Protein AF-A0A151R7Y6-F1 (afdb_monomer)

Sequence (135 aa):
MSAPSAPTLKLVSSPELKALYSTDDVKLPPWLDGMCLAEYLPNLEEYLGKQVLEAVSLIEVRRNFIEALACPFGRPVEADPVFCRKATFLSASGVFTFLVLYYTYYLMPVCLFMFDDDDECLIQELIKFFKKPRI

Structure (mmCIF, N/CA/C/O backbone):
data_AF-A0A151R7Y6-F1
#
_entry.id   AF-A0A151R7Y6-F1
#
loop_
_atom_site.group_PDB
_atom_site.id
_atom_site.type_symbol
_atom_site.label_atom_id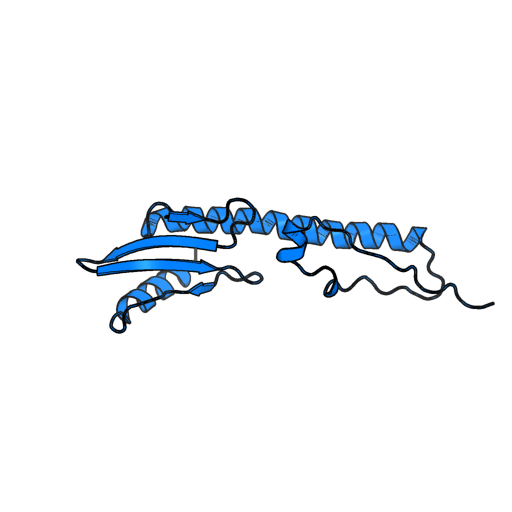
_atom_site.label_alt_id
_atom_site.label_comp_id
_atom_site.label_asym_id
_atom_site.label_entity_id
_atom_site.label_seq_id
_atom_site.pdbx_PDB_ins_code
_atom_site.Cartn_x
_atom_site.Cartn_y
_atom_site.Cartn_z
_atom_site.occupancy
_atom_site.B_iso_or_equiv
_atom_site.auth_seq_id
_atom_site.auth_comp_id
_atom_site.auth_asym_id
_atom_site.auth_atom_id
_atom_site.pdbx_PDB_model_num
ATOM 1 N N . MET A 1 1 ? 22.660 16.137 -38.379 1.00 44.78 1 MET A N 1
ATOM 2 C CA . MET A 1 1 ? 21.676 15.081 -38.066 1.00 44.78 1 MET A CA 1
ATOM 3 C C . MET A 1 1 ? 21.097 15.415 -36.708 1.00 44.78 1 MET A C 1
ATOM 5 O O . MET A 1 1 ? 21.865 15.537 -35.765 1.00 44.78 1 MET A O 1
ATOM 9 N N . SER A 1 2 ? 19.801 15.702 -36.640 1.00 52.84 2 SER A N 1
ATOM 10 C CA . SER A 1 2 ? 19.090 16.028 -35.401 1.00 52.84 2 SER A CA 1
ATOM 11 C C . SER A 1 2 ? 19.136 14.815 -34.470 1.00 52.84 2 SER A C 1
ATOM 13 O O . SER A 1 2 ? 18.842 13.711 -34.927 1.00 52.84 2 SER A O 1
ATOM 15 N N . ALA A 1 3 ? 19.528 14.994 -33.207 1.00 58.69 3 ALA A N 1
ATOM 16 C CA . ALA A 1 3 ? 19.466 13.916 -32.225 1.00 58.69 3 ALA A CA 1
ATOM 17 C C . ALA A 1 3 ? 18.014 13.403 -32.118 1.00 58.69 3 ALA A C 1
ATOM 19 O O . ALA A 1 3 ? 17.088 14.222 -32.166 1.00 58.69 3 ALA A O 1
ATOM 20 N N . PRO A 1 4 ? 17.785 12.080 -32.026 1.00 59.25 4 PRO A N 1
ATOM 21 C CA . PRO A 1 4 ? 16.445 11.547 -31.832 1.00 59.25 4 PRO A CA 1
ATOM 22 C C . PRO A 1 4 ? 15.881 12.104 -30.523 1.00 59.25 4 PRO A C 1
ATOM 24 O O . PRO A 1 4 ? 16.518 12.013 -29.474 1.00 59.25 4 PRO A O 1
ATOM 27 N N . SER A 1 5 ? 14.705 12.725 -30.593 1.00 63.53 5 SER A N 1
ATOM 28 C CA . SER A 1 5 ? 14.023 13.234 -29.406 1.00 63.53 5 SER A CA 1
ATOM 29 C C . SER A 1 5 ? 13.676 12.083 -28.467 1.00 63.53 5 SER A C 1
ATOM 31 O O . SER A 1 5 ? 13.372 10.982 -28.932 1.00 63.53 5 SER A O 1
ATOM 33 N N . ALA A 1 6 ? 13.677 12.353 -27.160 1.00 68.56 6 ALA A N 1
ATOM 34 C CA . ALA A 1 6 ? 13.322 11.357 -26.158 1.00 68.56 6 ALA A CA 1
ATOM 35 C C . ALA A 1 6 ? 11.953 10.713 -26.477 1.00 68.56 6 ALA A C 1
ATOM 37 O O . ALA A 1 6 ? 11.015 11.419 -26.869 1.00 68.56 6 ALA A O 1
ATOM 38 N N . PRO A 1 7 ? 11.815 9.386 -26.323 1.00 68.94 7 PRO A N 1
ATOM 39 C CA . PRO A 1 7 ? 10.556 8.696 -26.545 1.00 68.94 7 PRO A CA 1
ATOM 40 C C . PRO A 1 7 ? 9.510 9.174 -25.535 1.00 68.94 7 PRO A C 1
ATOM 42 O O . PRO A 1 7 ? 9.777 9.302 -24.340 1.00 68.94 7 PRO A O 1
ATOM 45 N N . THR A 1 8 ? 8.290 9.427 -26.009 1.00 72.25 8 THR A N 1
ATOM 46 C CA . THR A 1 8 ? 7.168 9.763 -25.129 1.00 72.25 8 THR A CA 1
ATOM 47 C C . THR A 1 8 ? 6.665 8.493 -24.458 1.00 72.25 8 THR A C 1
ATOM 49 O O . THR A 1 8 ? 5.995 7.670 -25.080 1.00 72.25 8 THR A O 1
ATOM 52 N N . LEU A 1 9 ? 6.998 8.324 -23.184 1.00 72.62 9 LEU A N 1
ATOM 53 C CA . LEU A 1 9 ? 6.545 7.197 -22.380 1.00 72.62 9 LEU A CA 1
ATOM 54 C C . LEU A 1 9 ? 5.296 7.591 -21.607 1.00 72.62 9 LEU A C 1
ATOM 56 O O . LEU A 1 9 ? 5.243 8.648 -20.980 1.00 72.62 9 LEU A O 1
ATOM 60 N N . LYS A 1 10 ? 4.286 6.725 -21.649 1.00 76.69 10 LYS A N 1
ATOM 61 C CA . LYS A 1 10 ? 3.054 6.900 -20.888 1.00 76.69 10 LYS A CA 1
ATOM 62 C C . LYS A 1 10 ? 2.896 5.727 -19.941 1.00 76.69 10 LYS A C 1
ATOM 64 O O . LYS A 1 10 ? 2.721 4.594 -20.379 1.00 76.69 10 LYS A O 1
ATOM 69 N N . LEU A 1 11 ? 2.927 6.017 -18.647 1.00 74.75 11 LEU A N 1
ATOM 70 C CA . LEU A 1 11 ? 2.567 5.039 -17.634 1.00 74.75 11 LEU A CA 1
ATOM 71 C C . LEU A 1 11 ? 1.054 4.825 -17.684 1.00 74.75 11 LEU A C 1
ATOM 73 O O . LEU A 1 11 ? 0.270 5.777 -17.656 1.00 74.75 11 LEU A O 1
ATOM 77 N N . VAL A 1 12 ? 0.648 3.565 -17.796 1.00 77.94 12 VAL A N 1
ATOM 78 C CA . VAL A 1 12 ? -0.757 3.163 -17.770 1.00 77.94 12 VAL A CA 1
ATOM 79 C C . VAL A 1 12 ? -0.972 2.361 -16.499 1.00 77.94 12 VAL A C 1
ATOM 81 O O . VAL A 1 12 ? -0.320 1.346 -16.279 1.00 77.94 12 VAL A O 1
ATOM 84 N N . SER A 1 13 ? -1.879 2.837 -15.658 1.00 74.25 13 SER A N 1
ATOM 85 C CA . SER A 1 13 ? -2.306 2.169 -14.433 1.00 74.25 13 SER A CA 1
ATOM 86 C C . SER A 1 13 ? -3.805 1.896 -14.482 1.00 74.25 13 SER A C 1
ATOM 88 O O . SER A 1 13 ? -4.536 2.505 -15.272 1.00 74.25 13 SER A O 1
ATOM 90 N N . SER A 1 14 ? -4.270 0.967 -13.642 1.00 79.69 14 SER A N 1
ATOM 91 C CA . SER A 1 14 ? -5.706 0.768 -13.454 1.00 79.69 14 SER A CA 1
ATOM 92 C C . SER A 1 14 ? -6.333 2.049 -12.879 1.00 79.69 14 SER A C 1
ATOM 94 O O . SER A 1 14 ? -5.653 2.788 -12.157 1.00 79.69 14 SER A O 1
ATOM 96 N N . PRO A 1 15 ? -7.603 2.354 -13.187 1.00 76.12 15 PRO A N 1
ATOM 97 C CA . PRO A 1 15 ? -8.257 3.563 -12.689 1.00 76.12 15 PRO A CA 1
ATOM 98 C C . PRO A 1 15 ? -8.293 3.616 -11.155 1.00 76.12 15 PRO A C 1
ATOM 100 O O . PRO A 1 15 ? -8.138 4.692 -10.581 1.00 76.12 15 PRO A O 1
ATOM 103 N N . GLU A 1 16 ? -8.403 2.464 -10.491 1.00 71.94 16 GLU A N 1
ATOM 104 C CA . GLU A 1 16 ? -8.339 2.345 -9.035 1.00 71.94 16 GLU A CA 1
ATOM 105 C C . GLU A 1 16 ? -6.963 2.756 -8.526 1.00 71.94 16 GLU A C 1
ATOM 107 O O . GLU A 1 16 ? -6.884 3.561 -7.612 1.00 71.94 16 GLU A O 1
ATOM 112 N N . LEU A 1 17 ? -5.875 2.270 -9.130 1.00 72.44 17 LEU A N 1
ATOM 113 C CA . LEU A 1 17 ? -4.523 2.648 -8.723 1.00 72.44 17 LEU A CA 1
ATOM 114 C C . LEU A 1 17 ? -4.231 4.119 -9.044 1.00 72.44 17 LEU A C 1
ATOM 116 O O . LEU A 1 17 ? -3.605 4.808 -8.242 1.00 72.44 17 LEU A O 1
ATOM 120 N N . LYS A 1 18 ? -4.732 4.619 -10.178 1.00 74.56 18 LYS A N 1
ATOM 121 C CA . LYS A 1 18 ? -4.563 6.010 -10.610 1.00 74.56 18 LYS A CA 1
ATOM 122 C C . LYS A 1 18 ? -5.262 7.012 -9.689 1.00 74.56 18 LYS A C 1
ATOM 124 O O . LYS A 1 18 ? -4.761 8.113 -9.497 1.00 74.56 18 LYS A O 1
ATOM 129 N N . ALA A 1 19 ? -6.392 6.630 -9.093 1.00 72.12 19 ALA A N 1
ATOM 130 C CA . ALA A 1 19 ? -7.075 7.447 -8.090 1.00 72.12 19 ALA A CA 1
ATOM 131 C C . ALA A 1 19 ? -6.252 7.616 -6.799 1.00 72.12 19 ALA A C 1
ATOM 133 O O . ALA A 1 19 ? -6.532 8.504 -5.997 1.00 72.12 19 ALA A O 1
ATOM 134 N N . LEU A 1 20 ? -5.265 6.744 -6.577 1.00 69.31 20 LEU A N 1
ATOM 135 C CA . LEU A 1 20 ? -4.474 6.680 -5.350 1.00 69.31 20 LEU A CA 1
ATOM 136 C C . LEU A 1 20 ? -3.046 7.172 -5.543 1.00 69.31 20 LEU A C 1
ATOM 138 O O . LEU A 1 20 ? -2.475 7.749 -4.622 1.00 69.31 20 LEU A O 1
ATOM 142 N N . TYR A 1 21 ? -2.491 6.924 -6.724 1.00 69.31 21 TYR A N 1
ATOM 143 C CA . TYR A 1 21 ? -1.152 7.303 -7.129 1.00 69.31 21 TYR A CA 1
ATOM 144 C C . TYR A 1 21 ? -1.239 7.974 -8.494 1.00 69.31 21 TYR A C 1
ATOM 146 O O . TYR A 1 21 ? -1.588 7.342 -9.496 1.00 69.31 21 TYR A O 1
ATOM 154 N N . SER A 1 22 ? -0.918 9.266 -8.532 1.00 68.31 22 SER A N 1
ATOM 155 C CA . SER A 1 22 ? -0.825 9.994 -9.790 1.00 68.31 22 SER A CA 1
ATOM 156 C C . SER A 1 22 ? 0.357 9.467 -10.601 1.00 68.31 22 SER A C 1
ATOM 158 O O . SER A 1 22 ? 1.482 9.383 -10.112 1.00 68.31 22 SER A O 1
ATOM 160 N N . THR A 1 23 ? 0.107 9.123 -11.862 1.00 70.56 23 THR A N 1
ATOM 161 C CA . THR A 1 23 ? 1.162 8.757 -12.818 1.00 70.56 23 THR A CA 1
ATOM 162 C C . THR A 1 23 ? 1.965 9.966 -13.292 1.00 70.56 23 THR A C 1
ATOM 164 O O . THR A 1 23 ? 3.038 9.787 -13.860 1.00 70.56 23 THR A O 1
ATOM 167 N N . ASP A 1 24 ? 1.447 11.177 -13.073 1.00 68.50 24 ASP A N 1
ATOM 168 C CA . ASP A 1 24 ? 2.032 12.422 -13.578 1.00 68.50 24 ASP A CA 1
ATOM 169 C C . ASP A 1 24 ? 3.215 12.896 -12.713 1.00 68.50 24 ASP A C 1
ATOM 171 O O . ASP A 1 24 ? 4.089 13.613 -13.195 1.00 68.50 24 ASP A O 1
ATOM 175 N N . ASP A 1 25 ? 3.293 12.428 -11.462 1.00 64.44 25 ASP A N 1
ATOM 176 C CA . ASP A 1 25 ? 4.366 12.764 -10.515 1.00 64.44 25 ASP A CA 1
ATOM 177 C C . ASP A 1 25 ? 5.568 11.804 -10.593 1.00 64.44 25 ASP A C 1
ATOM 179 O O . ASP A 1 25 ? 6.576 11.985 -9.899 1.00 64.44 25 ASP A O 1
ATOM 183 N N . VAL A 1 26 ? 5.490 10.765 -11.434 1.00 70.19 26 VAL A N 1
ATOM 184 C CA . VAL A 1 26 ? 6.558 9.768 -11.559 1.00 70.19 26 VAL A CA 1
ATOM 185 C C . VAL A 1 26 ? 7.708 10.350 -12.375 1.00 70.19 26 VAL A C 1
ATOM 187 O O . VAL A 1 26 ? 7.633 10.505 -13.594 1.00 70.19 26 VAL A O 1
ATOM 190 N N . LYS A 1 27 ? 8.820 10.639 -11.696 1.00 72.62 27 LYS A N 1
ATOM 191 C CA . LYS A 1 27 ? 10.064 11.062 -12.345 1.00 72.62 27 LYS A CA 1
ATOM 192 C C . LYS A 1 27 ? 10.704 9.868 -13.047 1.00 72.62 27 LYS A C 1
ATOM 194 O O . LYS A 1 27 ? 11.303 9.009 -12.404 1.00 72.62 27 LYS A O 1
ATOM 199 N N . LEU A 1 28 ? 10.568 9.820 -14.368 1.00 75.62 28 LEU A N 1
ATOM 200 C CA . LEU A 1 28 ? 11.256 8.831 -15.191 1.00 75.62 28 LEU A CA 1
ATOM 201 C C . LEU A 1 28 ? 12.769 9.123 -15.223 1.00 75.62 28 LEU A C 1
ATOM 203 O O . LEU A 1 28 ? 13.164 10.293 -15.159 1.00 75.62 28 LEU A O 1
ATOM 207 N N . PRO A 1 29 ? 13.624 8.091 -15.343 1.00 78.69 29 PRO A N 1
ATOM 208 C CA . PRO A 1 29 ? 15.054 8.278 -15.559 1.00 78.69 29 PRO A CA 1
ATOM 209 C C . PRO A 1 29 ? 15.316 9.200 -16.763 1.00 78.69 29 PRO A C 1
ATOM 211 O O . PRO A 1 29 ? 14.604 9.103 -17.766 1.00 78.69 29 PRO A O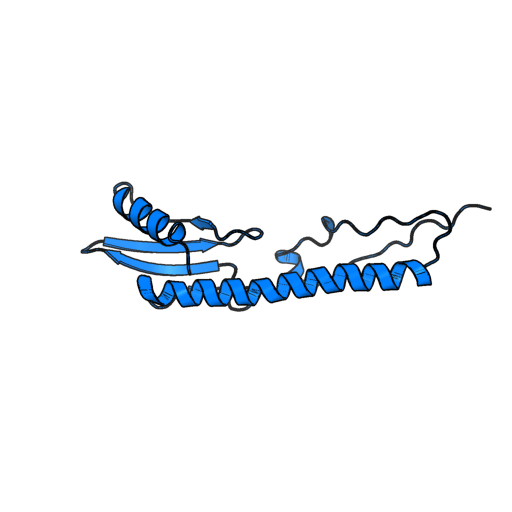 1
ATOM 214 N N . PRO A 1 30 ? 16.308 10.101 -16.707 1.00 80.44 30 PRO A N 1
ATOM 215 C CA . PRO A 1 30 ? 16.572 11.025 -17.803 1.00 80.44 30 PRO A CA 1
ATOM 216 C C . PRO A 1 30 ? 17.035 10.280 -19.063 1.00 80.44 30 PRO A C 1
ATOM 218 O O . PRO A 1 30 ? 17.822 9.338 -18.985 1.00 80.44 30 PRO A O 1
ATOM 221 N N . TRP A 1 31 ? 16.567 10.731 -20.227 1.00 80.62 31 TRP A N 1
ATOM 222 C CA . TRP A 1 31 ? 17.082 10.283 -21.520 1.00 80.62 31 TRP A CA 1
ATOM 223 C C . TRP A 1 31 ? 18.418 10.974 -21.805 1.00 80.62 31 TRP A C 1
ATOM 225 O O . TRP A 1 31 ? 18.490 12.202 -21.760 1.00 80.62 31 TRP A O 1
ATOM 235 N N . LEU A 1 32 ? 19.466 10.198 -22.082 1.00 79.50 32 LEU A N 1
ATOM 236 C CA . LEU A 1 32 ? 20.798 10.725 -22.389 1.00 79.50 32 LEU A CA 1
ATOM 237 C C . LEU A 1 32 ? 21.009 10.844 -23.904 1.00 79.50 32 LEU A C 1
ATOM 239 O O . LEU A 1 32 ? 20.493 10.037 -24.681 1.00 79.50 32 LEU A O 1
ATOM 243 N N . ASP A 1 33 ? 21.796 11.833 -24.329 1.00 78.94 33 ASP A N 1
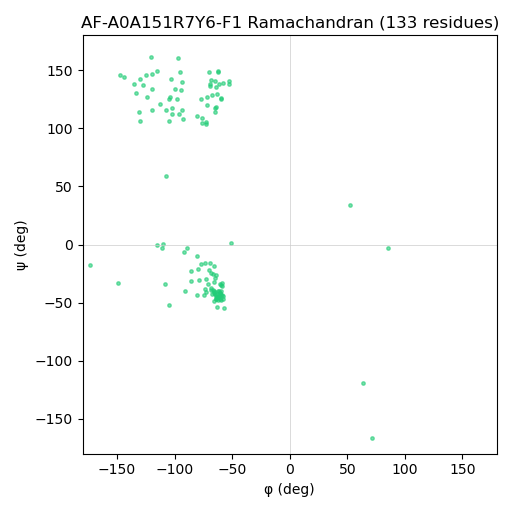ATOM 244 C CA . ASP A 1 33 ? 22.128 12.028 -25.743 1.00 78.94 33 ASP A CA 1
ATOM 245 C C . ASP A 1 33 ? 22.845 10.797 -26.318 1.00 78.94 33 ASP A C 1
ATOM 247 O O . ASP A 1 33 ? 23.859 10.342 -25.791 1.00 78.94 33 ASP A O 1
ATOM 251 N N . GLY A 1 34 ? 22.312 10.262 -27.419 1.00 76.81 34 GLY A N 1
ATOM 252 C CA . GLY A 1 34 ? 22.847 9.074 -28.094 1.00 76.81 34 GLY A CA 1
ATOM 253 C C . GLY A 1 34 ? 22.369 7.731 -27.534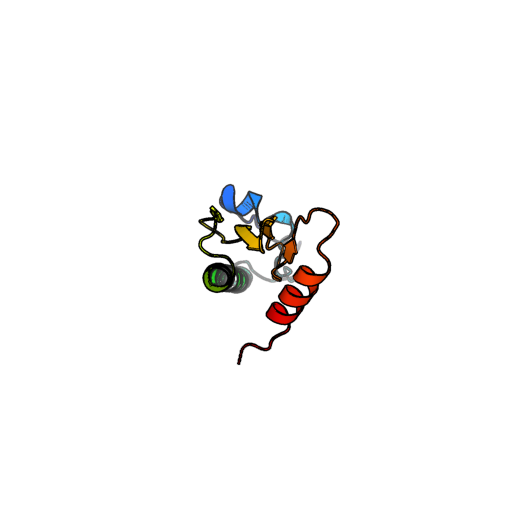 1.00 76.81 34 GLY A C 1
ATOM 254 O O . GLY A 1 34 ? 22.703 6.704 -28.117 1.00 76.81 34 GLY A O 1
ATOM 255 N N . MET A 1 35 ? 21.566 7.723 -26.465 1.00 80.38 35 MET A N 1
ATOM 256 C CA . MET A 1 35 ? 20.981 6.500 -25.911 1.00 80.38 35 MET A CA 1
ATOM 257 C C . MET A 1 35 ? 19.933 5.921 -26.865 1.00 80.38 35 MET A C 1
ATOM 259 O O . MET A 1 35 ? 19.132 6.658 -27.445 1.00 80.38 35 MET A O 1
ATOM 263 N N . CYS A 1 36 ? 19.920 4.600 -27.037 1.00 83.00 36 CYS A N 1
ATOM 264 C CA . CYS A 1 36 ? 18.859 3.930 -27.783 1.00 83.00 36 CYS A CA 1
ATOM 265 C C . CYS A 1 36 ? 17.781 3.365 -26.847 1.00 83.00 36 CYS A C 1
ATOM 267 O O . CYS A 1 36 ? 17.999 3.129 -25.658 1.00 83.00 36 CYS A O 1
ATOM 269 N N . LEU A 1 37 ? 16.590 3.104 -27.393 1.00 80.94 37 LEU A N 1
ATOM 270 C CA . LEU A 1 37 ? 15.469 2.588 -26.602 1.00 80.94 37 LEU A CA 1
ATOM 271 C C . LEU A 1 37 ? 15.790 1.226 -25.957 1.00 80.94 37 LEU A C 1
ATOM 273 O O . LEU A 1 37 ? 15.358 0.966 -24.838 1.00 80.94 37 LEU A O 1
ATOM 277 N N . ALA A 1 38 ? 16.583 0.389 -26.632 1.00 84.88 38 ALA A N 1
ATOM 278 C CA . ALA A 1 38 ? 16.999 -0.917 -26.123 1.00 84.88 38 ALA A CA 1
ATOM 279 C C . ALA A 1 38 ? 17.924 -0.826 -24.895 1.00 84.88 38 ALA A C 1
ATOM 281 O O . ALA A 1 38 ? 17.943 -1.748 -24.088 1.00 84.88 38 ALA A O 1
ATOM 282 N N . GLU A 1 39 ? 18.657 0.277 -24.730 1.00 84.00 39 GLU A N 1
ATOM 283 C CA . GLU A 1 39 ? 19.490 0.536 -23.546 1.00 84.00 39 GLU A CA 1
ATOM 284 C C . GLU A 1 39 ? 18.686 1.182 -22.411 1.00 84.00 39 GLU A C 1
ATOM 286 O O . GLU A 1 39 ? 18.968 0.966 -21.232 1.00 84.00 39 GLU A O 1
ATOM 291 N N . TYR A 1 40 ? 17.670 1.976 -22.754 1.00 84.00 40 TYR A N 1
ATOM 292 C CA . TYR A 1 40 ? 16.855 2.690 -21.775 1.00 84.00 40 TYR A CA 1
ATOM 293 C C . TYR A 1 40 ? 15.779 1.802 -21.130 1.00 84.00 40 TYR A C 1
ATOM 295 O O . TYR A 1 40 ? 15.594 1.851 -19.913 1.00 84.00 40 TYR A O 1
ATOM 303 N N . LEU A 1 41 ? 15.076 0.981 -21.924 1.00 84.56 41 LEU A N 1
ATOM 304 C CA . LEU A 1 41 ? 13.938 0.181 -21.449 1.00 84.56 41 LEU A CA 1
ATOM 305 C C . LEU A 1 41 ? 14.282 -0.767 -20.290 1.00 84.56 41 LEU A C 1
ATOM 307 O O . LEU A 1 41 ? 13.550 -0.727 -19.305 1.00 84.56 41 LEU A O 1
ATOM 311 N N . PRO A 1 42 ? 15.380 -1.550 -20.324 1.00 86.62 42 PRO A N 1
ATOM 312 C CA . PRO A 1 42 ? 15.692 -2.467 -19.228 1.00 86.62 42 PRO A CA 1
ATOM 313 C C . PRO A 1 42 ? 15.894 -1.744 -17.890 1.00 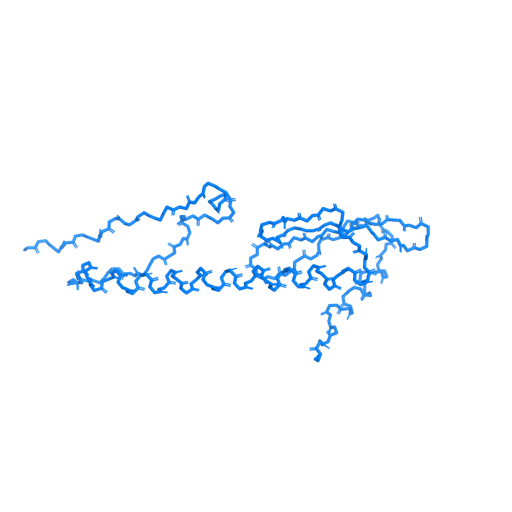86.62 42 PRO A C 1
ATOM 315 O O . PRO A 1 42 ? 15.373 -2.170 -16.863 1.00 86.62 42 PRO A O 1
ATOM 318 N N . ASN A 1 43 ? 16.584 -0.598 -17.911 1.00 84.19 43 ASN A N 1
ATOM 319 C CA . ASN A 1 43 ? 16.813 0.218 -16.717 1.00 84.19 43 ASN A CA 1
ATOM 320 C C . ASN A 1 43 ? 15.510 0.826 -16.183 1.00 84.19 43 ASN A C 1
ATOM 322 O O . ASN A 1 43 ? 15.293 0.898 -14.972 1.00 84.19 43 ASN A O 1
ATOM 326 N N . LEU A 1 44 ? 14.633 1.270 -17.086 1.00 83.62 44 LEU A N 1
ATOM 327 C CA . LEU A 1 44 ? 13.322 1.791 -16.720 1.00 83.62 44 LEU A CA 1
ATOM 328 C C . LEU A 1 44 ? 12.448 0.707 -16.077 1.00 83.62 44 LEU A C 1
ATOM 330 O O . LEU A 1 44 ? 11.815 0.961 -15.052 1.00 83.62 44 LEU A O 1
ATOM 334 N N . GLU A 1 45 ? 12.404 -0.479 -16.680 1.00 85.31 45 GLU A N 1
ATOM 335 C CA . GLU A 1 45 ? 11.635 -1.621 -16.184 1.00 85.31 45 GLU A CA 1
ATOM 336 C C . GLU A 1 45 ? 12.120 -2.060 -14.803 1.00 85.31 45 GLU A C 1
ATOM 338 O O . GLU A 1 45 ? 11.299 -2.254 -13.908 1.00 85.31 45 GLU A O 1
ATOM 343 N N . GLU A 1 46 ? 13.435 -2.142 -14.592 1.00 87.62 46 GLU A N 1
ATOM 344 C CA . GLU A 1 46 ? 14.008 -2.464 -13.285 1.00 87.62 46 GLU A CA 1
ATOM 345 C C . GLU A 1 46 ? 13.654 -1.399 -12.235 1.00 87.62 46 GLU A C 1
ATOM 347 O O . GLU A 1 46 ? 13.208 -1.729 -11.133 1.00 87.62 46 GLU A O 1
ATOM 352 N N . TYR A 1 47 ? 13.782 -0.113 -12.579 1.00 84.06 47 TYR A N 1
ATOM 353 C CA . TYR A 1 47 ? 13.465 0.997 -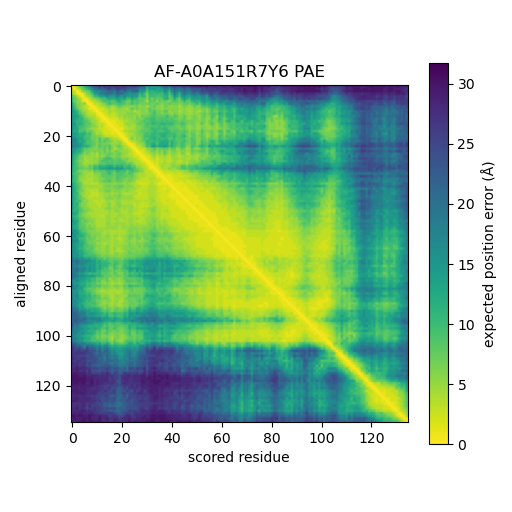11.678 1.00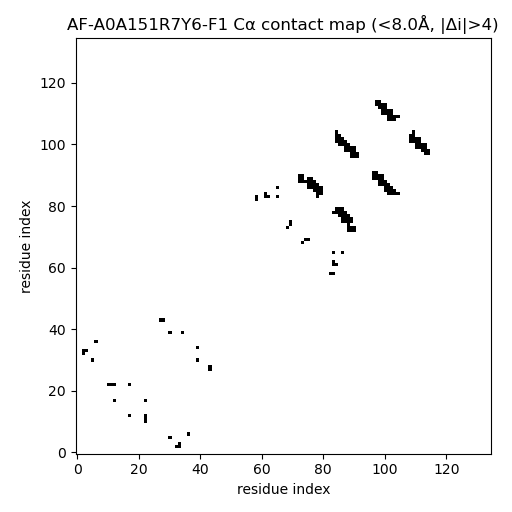 84.06 47 TYR A CA 1
ATOM 354 C C . TYR A 1 47 ? 11.988 1.021 -11.262 1.00 84.06 47 TYR A C 1
ATOM 356 O O . TYR A 1 47 ? 11.672 1.153 -10.075 1.00 84.06 47 TYR A O 1
ATOM 364 N N . LEU A 1 48 ? 11.073 0.883 -12.226 1.00 82.75 48 LEU A N 1
ATOM 365 C CA . LEU A 1 48 ? 9.636 0.822 -11.957 1.00 82.75 48 LEU A CA 1
ATOM 366 C C . LEU A 1 48 ? 9.270 -0.463 -11.211 1.00 82.75 48 LEU A C 1
ATOM 368 O O . LEU A 1 48 ? 8.507 -0.416 -10.247 1.00 82.75 48 LEU A O 1
ATOM 372 N N . GLY A 1 49 ? 9.847 -1.597 -11.610 1.00 83.06 49 GLY A N 1
ATOM 373 C CA . GLY A 1 49 ? 9.645 -2.889 -10.963 1.00 83.06 49 GLY A CA 1
ATOM 374 C C . GLY A 1 49 ? 10.036 -2.852 -9.489 1.00 83.06 49 GLY A C 1
ATOM 375 O O . GLY A 1 49 ? 9.261 -3.283 -8.635 1.00 83.06 49 GLY A O 1
ATOM 376 N N . LYS A 1 50 ? 11.184 -2.247 -9.166 1.00 84.06 50 LYS A N 1
ATOM 377 C CA . LYS A 1 50 ? 11.627 -2.056 -7.783 1.00 84.06 50 LYS A CA 1
ATOM 378 C C . LYS A 1 50 ? 10.633 -1.228 -6.969 1.00 84.06 50 LYS A C 1
ATOM 380 O O . LYS A 1 50 ? 10.255 -1.648 -5.880 1.00 84.06 50 LYS A O 1
ATOM 385 N N . GLN A 1 51 ? 10.162 -0.100 -7.501 1.00 77.44 51 GLN A N 1
ATOM 386 C CA . GLN A 1 51 ? 9.169 0.732 -6.809 1.00 77.44 51 GLN A CA 1
ATOM 387 C C . GLN A 1 51 ? 7.852 -0.006 -6.564 1.00 77.44 51 GLN A C 1
ATOM 389 O O . GLN A 1 51 ? 7.265 0.119 -5.491 1.00 77.44 51 GLN A O 1
ATOM 394 N N . VAL A 1 52 ? 7.390 -0.797 -7.535 1.00 82.00 52 VAL A N 1
ATOM 395 C CA . VAL A 1 52 ? 6.180 -1.612 -7.378 1.00 82.00 52 VAL A CA 1
ATOM 396 C C . VAL A 1 52 ? 6.381 -2.664 -6.290 1.00 82.00 52 VAL A C 1
ATOM 398 O O . VAL A 1 52 ? 5.518 -2.811 -5.428 1.00 82.00 52 VAL A O 1
ATOM 401 N N . LEU A 1 53 ? 7.519 -3.362 -6.280 1.00 82.06 53 LEU A N 1
ATOM 402 C CA . LEU A 1 53 ? 7.833 -4.356 -5.251 1.00 82.06 53 LEU A CA 1
ATOM 403 C C . LEU A 1 53 ? 7.895 -3.733 -3.853 1.00 82.06 53 LEU A C 1
ATOM 405 O O . LEU A 1 53 ? 7.300 -4.266 -2.915 1.00 82.06 53 LEU A O 1
ATOM 409 N N . GLU A 1 54 ? 8.554 -2.583 -3.714 1.00 81.12 54 GLU A N 1
ATOM 410 C CA . GLU A 1 54 ? 8.594 -1.831 -2.458 1.00 81.12 54 GLU A CA 1
ATOM 411 C C . GLU A 1 54 ? 7.181 -1.413 -2.023 1.00 81.12 54 GLU A C 1
ATOM 413 O O . GLU A 1 54 ? 6.784 -1.666 -0.884 1.00 81.12 54 GLU A O 1
ATOM 418 N N . ALA A 1 55 ? 6.370 -0.866 -2.932 1.00 78.75 55 ALA A N 1
ATOM 419 C CA . ALA A 1 55 ? 4.997 -0.458 -2.641 1.00 78.75 55 ALA A CA 1
ATOM 420 C C . ALA A 1 55 ? 4.100 -1.637 -2.222 1.00 78.75 55 ALA A C 1
ATOM 422 O O . ALA A 1 55 ? 3.301 -1.504 -1.290 1.00 78.75 55 ALA A O 1
ATOM 423 N N . VAL A 1 56 ? 4.248 -2.798 -2.867 1.00 83.38 56 VAL A N 1
ATOM 424 C CA . VAL A 1 56 ? 3.536 -4.032 -2.503 1.00 83.38 56 VAL A CA 1
ATOM 425 C C . VAL A 1 56 ? 3.976 -4.520 -1.124 1.00 83.38 56 VAL A C 1
ATOM 427 O O . VAL A 1 56 ? 3.122 -4.858 -0.304 1.00 83.38 56 VAL A O 1
ATOM 430 N N . SER A 1 57 ? 5.275 -4.475 -0.812 1.00 81.56 57 SER A N 1
ATOM 431 C CA . SER A 1 57 ? 5.780 -4.858 0.515 1.00 81.56 57 SER A CA 1
ATOM 432 C C . SER A 1 57 ? 5.171 -4.002 1.637 1.00 81.56 57 SER A C 1
ATOM 434 O O . SER A 1 57 ? 4.828 -4.507 2.706 1.00 81.56 57 SER A O 1
ATOM 436 N N . LEU A 1 58 ? 4.923 -2.716 1.366 1.00 79.19 58 LEU A N 1
ATOM 437 C CA . LEU A 1 58 ? 4.293 -1.797 2.314 1.00 79.19 58 LEU A CA 1
ATOM 438 C C . LEU A 1 58 ? 2.806 -2.092 2.550 1.00 79.19 58 LEU A C 1
ATOM 440 O O . LEU A 1 58 ? 2.261 -1.675 3.573 1.00 79.19 58 LEU A O 1
ATOM 444 N N . ILE A 1 59 ? 2.112 -2.788 1.640 1.00 85.38 59 ILE A N 1
ATOM 445 C CA . ILE A 1 59 ? 0.744 -3.270 1.907 1.00 85.38 59 ILE A CA 1
ATOM 446 C C . ILE A 1 59 ? 0.774 -4.266 3.068 1.00 85.38 59 ILE A C 1
ATOM 448 O O . ILE A 1 59 ? -0.015 -4.129 3.998 1.00 85.38 59 ILE A O 1
ATOM 452 N N . GLU A 1 60 ? 1.727 -5.199 3.064 1.00 84.94 60 GLU A N 1
ATOM 453 C CA . GLU A 1 60 ? 1.868 -6.201 4.125 1.00 84.94 60 GLU A CA 1
ATOM 454 C C . GLU A 1 60 ? 2.202 -5.560 5.474 1.00 84.94 60 GLU A C 1
ATOM 456 O O . GLU A 1 60 ? 1.589 -5.868 6.492 1.00 84.94 60 GLU A O 1
ATOM 461 N N . VAL A 1 61 ? 3.124 -4.594 5.484 1.00 81.50 61 VAL A N 1
ATOM 462 C CA . VAL A 1 61 ? 3.478 -3.857 6.707 1.00 81.50 61 VAL A CA 1
ATOM 463 C C . VAL A 1 61 ? 2.263 -3.125 7.284 1.00 81.50 61 VAL A C 1
ATOM 465 O O . VAL A 1 61 ? 2.030 -3.179 8.493 1.00 81.50 61 VAL A O 1
ATOM 468 N N . ARG A 1 62 ? 1.458 -2.472 6.435 1.00 85.06 62 ARG A N 1
ATOM 469 C CA . ARG A 1 62 ? 0.218 -1.800 6.861 1.00 85.06 62 ARG A CA 1
ATOM 470 C C . ARG A 1 62 ? -0.822 -2.786 7.378 1.00 85.06 62 ARG A C 1
ATOM 472 O O . ARG A 1 62 ? -1.431 -2.518 8.410 1.00 85.06 62 ARG A O 1
ATOM 479 N N . ARG A 1 63 ? -0.997 -3.924 6.703 1.00 86.88 63 ARG A N 1
ATOM 480 C CA . ARG A 1 63 ? -1.895 -5.003 7.133 1.00 86.88 63 ARG A CA 1
ATOM 481 C C . ARG A 1 63 ? -1.522 -5.488 8.532 1.00 86.88 63 ARG A C 1
ATOM 483 O O . ARG A 1 63 ? -2.334 -5.383 9.443 1.00 86.88 63 ARG A O 1
ATOM 490 N N . ASN A 1 64 ? -0.264 -5.881 8.723 1.00 84.19 64 ASN A N 1
ATOM 491 C CA . ASN A 1 64 ? 0.261 -6.341 10.009 1.00 84.19 64 ASN A CA 1
ATOM 492 C C . ASN A 1 64 ? 0.131 -5.275 11.102 1.00 84.19 64 ASN A C 1
ATOM 494 O O . ASN A 1 64 ? -0.125 -5.586 12.263 1.00 84.19 64 ASN A O 1
ATOM 498 N N . PHE A 1 65 ? 0.297 -3.999 10.748 1.00 82.38 65 PHE A N 1
ATOM 499 C CA . PHE A 1 65 ? 0.087 -2.900 11.681 1.00 82.38 65 PHE A CA 1
ATOM 500 C C . PHE A 1 65 ? -1.380 -2.788 12.118 1.00 82.38 65 PHE A C 1
ATOM 502 O O . PHE A 1 65 ? -1.637 -2.726 13.317 1.00 82.38 65 PHE A O 1
ATOM 509 N N . ILE A 1 66 ? -2.332 -2.804 11.178 1.00 83.94 66 ILE A N 1
ATOM 510 C CA . ILE A 1 66 ? -3.777 -2.775 11.468 1.00 83.94 66 ILE A CA 1
ATOM 511 C C . ILE A 1 66 ? -4.184 -3.995 12.303 1.00 83.94 66 ILE A C 1
ATOM 513 O O . ILE A 1 66 ? -4.939 -3.858 13.261 1.00 83.94 66 ILE A O 1
ATOM 517 N N . GLU A 1 67 ? -3.656 -5.176 11.993 1.00 86.19 67 GLU A N 1
ATOM 518 C CA . GLU A 1 67 ? -3.914 -6.393 12.767 1.00 86.19 67 GLU A CA 1
ATOM 519 C C . GLU A 1 67 ? -3.342 -6.305 14.187 1.00 86.19 67 GLU A C 1
ATOM 521 O O . GLU A 1 67 ? -4.014 -6.678 15.145 1.00 86.19 67 GLU A O 1
ATOM 526 N N . ALA A 1 68 ? -2.149 -5.730 14.364 1.00 82.62 68 ALA A N 1
ATOM 527 C CA . ALA A 1 68 ? -1.575 -5.502 15.689 1.00 82.62 68 ALA A CA 1
ATOM 528 C C . ALA A 1 68 ? -2.388 -4.499 16.530 1.00 82.62 68 ALA A C 1
ATOM 530 O O . ALA A 1 68 ? -2.412 -4.609 17.758 1.00 82.62 68 ALA A O 1
ATOM 531 N N . LEU A 1 69 ? -3.078 -3.545 15.891 1.00 77.69 69 LEU A N 1
ATOM 532 C CA . LEU A 1 69 ? -4.015 -2.634 16.560 1.00 77.69 69 LEU A CA 1
ATOM 533 C C . LEU A 1 69 ? -5.279 -3.345 17.059 1.00 77.69 69 LEU A C 1
ATOM 535 O O . LEU A 1 69 ? -5.957 -2.812 17.939 1.00 77.69 69 LEU A O 1
ATOM 539 N N . ALA A 1 70 ? -5.568 -4.558 16.581 1.00 81.69 70 ALA A N 1
ATOM 540 C CA . ALA A 1 70 ? -6.717 -5.309 17.062 1.00 81.69 70 ALA A CA 1
ATOM 541 C C . ALA A 1 70 ? -6.573 -5.776 18.518 1.00 81.69 70 ALA A C 1
ATOM 543 O O . ALA A 1 70 ? -7.576 -5.955 19.204 1.00 81.69 70 ALA A O 1
ATOM 544 N N . CYS A 1 71 ? -5.344 -5.925 19.019 1.00 78.38 71 CYS A N 1
ATOM 545 C CA . CYS A 1 71 ? -5.100 -6.243 20.425 1.00 78.38 71 CYS A CA 1
ATOM 546 C C . CYS A 1 71 ? -5.597 -5.133 21.377 1.00 78.38 71 CYS A C 1
ATOM 548 O O . CYS A 1 71 ? -6.367 -5.451 22.280 1.00 78.38 71 CYS A O 1
ATOM 550 N N . PRO A 1 72 ? -5.200 -3.852 21.214 1.00 75.25 72 PRO A N 1
ATOM 551 C CA . PRO A 1 72 ? -5.684 -2.774 22.080 1.00 75.25 72 PRO A CA 1
ATOM 552 C C . PRO A 1 72 ? -7.095 -2.270 21.742 1.00 75.25 72 PRO A C 1
ATOM 554 O O . PRO A 1 72 ? -7.790 -1.814 22.643 1.00 75.25 72 PRO A O 1
ATOM 557 N N . PHE A 1 73 ? -7.521 -2.321 20.474 1.00 77.94 73 PHE A N 1
ATOM 558 C CA . PHE A 1 73 ? -8.760 -1.668 20.023 1.00 77.94 73 PHE A CA 1
ATOM 559 C C . PHE A 1 73 ? -9.852 -2.624 19.535 1.00 77.94 73 PHE A C 1
ATOM 561 O O . PHE A 1 73 ? -10.926 -2.183 19.132 1.00 77.94 73 PHE A O 1
ATOM 568 N N . GLY A 1 74 ? -9.603 -3.931 19.550 1.00 82.19 74 GLY A N 1
ATOM 569 C CA . GLY A 1 74 ? -10.524 -4.913 18.991 1.00 82.19 74 GLY A CA 1
ATOM 570 C C . GLY A 1 74 ? -10.582 -4.880 17.461 1.00 82.19 74 GLY A C 1
ATOM 571 O O . GLY A 1 74 ? -9.735 -4.315 16.773 1.00 82.19 74 GLY A O 1
ATOM 572 N N . ARG A 1 75 ? -11.586 -5.544 16.886 1.00 86.19 75 ARG A N 1
ATOM 573 C CA . ARG A 1 75 ? -11.690 -5.695 15.429 1.00 86.19 75 ARG A CA 1
ATOM 574 C C . ARG A 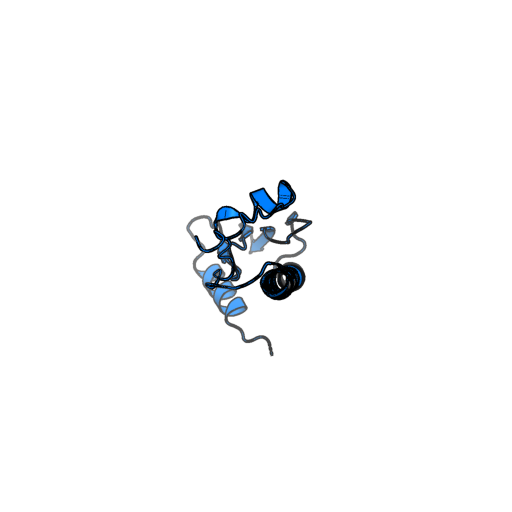1 75 ? -12.011 -4.348 14.754 1.00 86.19 75 ARG A C 1
ATOM 576 O O . ARG A 1 75 ? -12.921 -3.662 15.219 1.00 86.19 75 ARG A O 1
ATOM 583 N N . PRO A 1 76 ? -11.349 -3.995 13.634 1.00 87.88 76 PRO A N 1
ATOM 584 C CA . PRO A 1 76 ? -11.705 -2.795 12.887 1.00 87.88 76 PRO A CA 1
ATOM 585 C C . PRO A 1 76 ? -13.145 -2.879 12.364 1.00 87.88 76 PRO A C 1
ATOM 587 O O . PRO A 1 76 ? -13.589 -3.922 11.877 1.00 87.88 76 PRO A O 1
ATOM 590 N N . VAL A 1 77 ? -13.858 -1.759 12.466 1.00 89.75 77 VAL A N 1
ATOM 591 C CA . VAL A 1 77 ? -15.230 -1.560 11.975 1.00 89.75 77 VAL A CA 1
ATOM 592 C C . VAL A 1 77 ? -15.231 -1.412 10.456 1.00 89.75 77 VAL A C 1
ATOM 594 O O . VAL A 1 77 ? -16.047 -2.018 9.768 1.00 89.75 77 VAL A O 1
ATOM 597 N N . GLU A 1 78 ? -14.281 -0.640 9.933 1.00 87.94 78 GLU A N 1
ATOM 598 C CA . GLU A 1 78 ? -14.052 -0.461 8.503 1.00 87.94 78 GLU A CA 1
ATOM 599 C C . GLU A 1 78 ? -12.549 -0.558 8.241 1.00 87.94 78 GLU A C 1
ATOM 601 O O . GLU A 1 78 ? -11.751 -0.021 9.004 1.00 87.94 78 GLU A O 1
ATOM 606 N N . ALA A 1 79 ? -12.142 -1.241 7.175 1.00 88.88 79 ALA A N 1
ATOM 607 C CA . ALA A 1 79 ? -10.756 -1.263 6.726 1.00 88.88 79 ALA A CA 1
ATOM 608 C C . ALA A 1 79 ? -10.709 -1.304 5.198 1.00 88.88 79 ALA A C 1
ATOM 610 O O . ALA A 1 79 ? -11.558 -1.930 4.565 1.00 88.88 79 ALA A O 1
ATOM 611 N N . ASP A 1 80 ? -9.717 -0.636 4.608 1.00 86.12 80 ASP A N 1
ATOM 612 C CA . ASP A 1 80 ? -9.425 -0.734 3.177 1.00 86.12 80 ASP A CA 1
ATOM 613 C C . ASP A 1 80 ? -8.979 -2.170 2.845 1.00 86.12 80 ASP A C 1
ATOM 615 O O . ASP A 1 80 ? -7.913 -2.591 3.313 1.00 86.12 80 ASP A O 1
ATOM 619 N N . PRO A 1 81 ? -9.761 -2.921 2.047 1.00 82.81 81 PRO A N 1
ATOM 620 C CA . PRO A 1 81 ? -9.501 -4.334 1.803 1.00 82.81 81 PRO A CA 1
ATOM 621 C C . PRO A 1 81 ? -8.356 -4.576 0.815 1.00 82.81 81 PRO A C 1
ATOM 623 O O . PRO A 1 81 ? -7.856 -5.695 0.742 1.00 82.81 81 PRO A O 1
ATOM 626 N N . VAL A 1 82 ? -7.951 -3.562 0.041 1.00 83.00 82 VAL A N 1
ATOM 627 C CA . VAL A 1 82 ? -6.977 -3.726 -1.048 1.00 83.00 82 VAL A CA 1
ATOM 628 C C . VAL A 1 82 ? -5.618 -3.165 -0.656 1.00 83.00 82 VAL A C 1
ATOM 630 O O . VAL A 1 82 ? -4.610 -3.861 -0.757 1.00 83.00 82 VAL A O 1
ATOM 633 N N . PHE A 1 83 ? -5.573 -1.914 -0.193 1.00 80.81 83 PHE A N 1
ATOM 634 C CA . PHE A 1 83 ? -4.305 -1.216 0.055 1.00 80.81 83 PHE A CA 1
ATOM 635 C C . PHE A 1 83 ? -4.020 -0.967 1.531 1.00 80.81 83 PHE A C 1
ATOM 637 O O . PHE A 1 83 ? -2.962 -0.424 1.856 1.00 80.81 83 PHE A O 1
ATOM 644 N N . CYS A 1 84 ? -4.952 -1.331 2.418 1.00 85.25 84 CYS A N 1
ATOM 645 C CA . CYS A 1 84 ? -4.809 -1.168 3.863 1.00 85.25 84 CYS A CA 1
ATOM 646 C C . CYS A 1 84 ? -4.429 0.274 4.264 1.00 85.25 84 CYS A C 1
ATOM 648 O O . CYS A 1 84 ? -3.664 0.491 5.201 1.00 85.25 84 CYS A O 1
ATOM 650 N N . ARG A 1 85 ? -4.917 1.283 3.524 1.00 81.00 85 ARG A N 1
ATOM 651 C CA . ARG A 1 85 ? -4.566 2.697 3.759 1.00 81.00 85 ARG A CA 1
ATOM 652 C C . ARG A 1 85 ? -5.429 3.384 4.792 1.00 81.00 85 ARG A C 1
ATOM 654 O O . ARG A 1 85 ? -4.984 4.379 5.356 1.00 81.00 85 ARG A O 1
ATOM 661 N N . LYS A 1 86 ? -6.632 2.869 5.020 1.00 84.88 86 LYS A N 1
ATOM 662 C CA . LYS A 1 86 ? -7.533 3.353 6.057 1.00 84.88 86 LYS A CA 1
ATOM 663 C C . LYS A 1 86 ? -8.051 2.207 6.908 1.00 84.88 86 LYS A C 1
ATOM 665 O O . LYS A 1 86 ? -8.311 1.124 6.383 1.00 84.88 86 LYS A O 1
ATOM 670 N N . ALA A 1 87 ? -8.196 2.459 8.200 1.00 88.00 87 ALA A N 1
ATOM 671 C CA . ALA A 1 87 ? -8.894 1.573 9.120 1.00 88.00 87 ALA A CA 1
ATOM 672 C C . ALA A 1 87 ? -9.574 2.390 10.219 1.00 88.00 87 ALA A C 1
ATOM 674 O O . ALA A 1 87 ? -9.050 3.411 10.656 1.00 88.00 87 ALA A O 1
ATOM 675 N N . THR A 1 88 ? -10.729 1.928 10.667 1.00 89.25 88 THR A N 1
ATOM 676 C CA . THR A 1 88 ? -11.545 2.579 11.686 1.00 89.25 88 THR A CA 1
ATOM 677 C C . THR A 1 88 ? -11.778 1.589 12.809 1.00 89.25 88 THR A C 1
ATOM 679 O O . THR A 1 88 ? -12.254 0.483 12.561 1.00 89.25 88 THR A O 1
ATOM 682 N N . PHE A 1 89 ? -11.476 1.981 14.040 1.00 86.31 89 PHE A N 1
ATOM 683 C CA . PHE A 1 89 ? -11.702 1.165 15.227 1.00 86.31 89 PHE A CA 1
ATOM 684 C C . PHE A 1 89 ? -12.657 1.874 16.177 1.00 86.31 89 PHE A C 1
ATOM 686 O O . PHE A 1 89 ? -12.653 3.101 16.280 1.00 86.31 89 PHE A O 1
ATOM 693 N N . LEU A 1 90 ? -13.460 1.083 16.880 1.00 85.12 90 LEU A N 1
ATOM 694 C CA . LEU A 1 90 ? -14.300 1.566 17.962 1.00 85.12 90 LEU A CA 1
ATOM 695 C C . LEU A 1 90 ? -13.623 1.191 19.278 1.00 85.12 90 LEU A C 1
ATOM 697 O O . LEU A 1 90 ? -13.440 0.010 19.557 1.00 85.12 90 LEU A O 1
ATOM 701 N N . SER A 1 91 ? -13.243 2.191 20.064 1.00 81.12 91 SER A N 1
ATOM 702 C CA . SER A 1 91 ? -12.619 1.996 21.372 1.00 81.12 91 SER A CA 1
ATOM 703 C C . SER A 1 91 ? -13.523 2.545 22.465 1.00 81.12 91 SER A C 1
ATOM 705 O O . SER A 1 91 ? -14.238 3.517 22.240 1.00 81.12 91 SER A O 1
ATOM 707 N N . ALA A 1 92 ? -13.481 1.955 23.655 1.00 80.38 92 ALA A N 1
ATOM 708 C CA . ALA A 1 92 ? -14.207 2.456 24.814 1.00 80.38 92 ALA A CA 1
ATOM 709 C C . ALA A 1 92 ? -13.261 2.614 26.005 1.00 80.38 92 ALA A C 1
ATOM 711 O O . ALA A 1 92 ? -12.437 1.740 26.274 1.00 80.38 92 ALA A O 1
ATOM 712 N N . SER A 1 93 ? -13.405 3.723 26.729 1.00 76.50 93 SER A N 1
ATOM 713 C CA . SER A 1 93 ? -12.725 3.968 28.001 1.00 76.50 93 SER A CA 1
ATOM 714 C C . SER A 1 93 ? -13.761 4.411 29.030 1.00 76.50 93 SER A C 1
ATOM 716 O O . SER A 1 93 ? -14.301 5.515 28.964 1.00 76.50 93 SER A O 1
ATOM 718 N N . GLY A 1 94 ? -14.095 3.521 29.967 1.00 80.44 94 GLY A N 1
ATOM 719 C CA . GLY A 1 94 ? -15.172 3.757 30.930 1.00 80.44 94 GLY A CA 1
ATOM 720 C C . GLY A 1 94 ? -16.538 3.878 30.246 1.00 80.44 94 GLY A C 1
ATOM 721 O O . GLY A 1 94 ? -16.999 2.931 29.615 1.00 80.44 94 GLY A O 1
ATOM 722 N N . VAL A 1 95 ? -17.191 5.033 30.395 1.00 82.88 95 VAL A N 1
ATOM 723 C CA . VAL A 1 95 ? -18.489 5.344 29.762 1.00 82.88 95 VAL A CA 1
ATOM 724 C C . VAL A 1 95 ? -18.348 6.037 28.403 1.00 82.88 95 VAL A C 1
ATOM 726 O O . VAL A 1 95 ? -19.347 6.237 27.716 1.00 82.88 95 VAL A O 1
ATOM 729 N N . PHE A 1 96 ? -17.125 6.397 28.009 1.00 75.94 96 PHE A N 1
ATOM 730 C CA . PHE A 1 96 ? -16.854 7.100 26.761 1.00 75.94 96 PHE A CA 1
ATOM 731 C C . PHE A 1 96 ? -16.523 6.119 25.641 1.00 75.94 96 PHE A C 1
ATOM 733 O O . PHE A 1 96 ? -15.816 5.129 25.845 1.00 75.94 96 PHE A O 1
ATOM 740 N N . THR A 1 97 ? -17.038 6.409 24.449 1.00 79.19 97 THR A N 1
ATOM 741 C CA . THR A 1 97 ? -16.774 5.646 23.226 1.00 79.19 97 THR A CA 1
ATOM 742 C C . THR A 1 97 ? -16.115 6.564 22.207 1.00 79.19 97 THR A C 1
ATOM 744 O O . THR A 1 97 ? -16.586 7.673 21.981 1.00 79.19 97 THR A O 1
ATOM 747 N N . PHE A 1 98 ? -15.050 6.084 21.574 1.00 78.12 98 PHE A N 1
ATOM 748 C CA . PHE A 1 98 ? -14.208 6.838 20.654 1.00 78.12 98 PHE A CA 1
ATOM 749 C C . PHE A 1 98 ? -14.104 6.127 19.312 1.00 78.12 98 PHE A C 1
ATOM 751 O O . PHE A 1 98 ? -14.021 4.895 19.248 1.00 78.12 98 PHE A O 1
ATOM 758 N N . LEU A 1 99 ? -14.026 6.917 18.242 1.00 79.00 99 LEU A N 1
ATOM 759 C CA . LEU A 1 99 ? -13.725 6.422 16.907 1.00 79.00 99 LEU A CA 1
ATOM 760 C C . LEU A 1 99 ? -12.262 6.724 16.568 1.00 79.00 99 LEU A C 1
ATOM 762 O O . LEU A 1 99 ? -11.865 7.875 16.393 1.00 79.00 99 LEU A O 1
ATOM 766 N N . VAL A 1 100 ? -11.451 5.677 16.465 1.00 79.81 100 VAL A N 1
ATOM 767 C CA . VAL A 1 100 ? -10.035 5.788 16.110 1.00 79.81 100 VAL A CA 1
ATOM 768 C C . VAL A 1 100 ? -9.894 5.617 14.605 1.00 79.81 100 VAL A C 1
ATOM 770 O O . VAL A 1 100 ? -10.173 4.539 14.076 1.00 79.81 100 VAL A O 1
ATOM 773 N N . LEU A 1 101 ? -9.449 6.669 13.915 1.00 81.06 101 LEU A N 1
ATOM 774 C CA . LEU A 1 101 ? -9.252 6.661 12.469 1.00 81.06 101 LEU A CA 1
ATOM 775 C C . LEU A 1 101 ? -7.762 6.566 12.127 1.00 81.06 101 LEU A C 1
ATOM 777 O O . LEU A 1 101 ? -6.925 7.376 12.525 1.00 81.06 101 LEU A O 1
ATOM 781 N N . TYR A 1 102 ? -7.428 5.567 11.329 1.00 77.44 102 TYR A N 1
ATOM 782 C CA . TYR A 1 102 ? -6.104 5.363 10.772 1.00 77.44 102 TYR A CA 1
ATOM 783 C C . TYR A 1 102 ? -6.100 5.775 9.304 1.00 77.44 102 TYR A C 1
ATOM 785 O O . TYR A 1 102 ? -6.910 5.259 8.536 1.00 77.44 102 TYR A O 1
ATOM 793 N N . TYR A 1 103 ? -5.166 6.647 8.907 1.00 77.19 103 TYR A N 1
ATOM 794 C CA . TYR A 1 103 ? -4.926 6.999 7.508 1.00 77.19 103 TYR A CA 1
ATOM 795 C C . TYR A 1 103 ? -3.425 6.981 7.186 1.00 77.19 103 TYR A C 1
ATOM 797 O O . TYR A 1 103 ? -2.606 7.589 7.873 1.00 77.19 103 TYR A O 1
ATOM 805 N N . THR A 1 104 ? -3.044 6.310 6.099 1.00 69.94 104 THR A N 1
ATOM 806 C CA . THR A 1 104 ? -1.672 6.348 5.570 1.00 69.94 104 THR A CA 1
ATOM 807 C C . THR A 1 104 ? -1.627 7.172 4.299 1.00 69.94 104 THR A C 1
ATOM 809 O O . THR A 1 104 ? -2.201 6.766 3.288 1.00 69.94 104 THR A O 1
ATOM 812 N N . TYR A 1 105 ? -0.899 8.290 4.335 1.00 61.62 105 TYR A N 1
ATOM 813 C CA . TYR A 1 105 ? -0.783 9.161 3.169 1.00 61.62 105 TYR A CA 1
ATOM 814 C C . TYR A 1 105 ? 0.413 8.823 2.277 1.00 61.62 105 TYR A C 1
ATOM 816 O O . TYR A 1 105 ? 0.224 8.801 1.071 1.00 61.62 105 TYR A O 1
ATOM 824 N N . TYR A 1 106 ? 1.598 8.485 2.805 1.00 53.09 106 TYR A N 1
ATOM 825 C CA . TYR A 1 106 ? 2.766 8.267 1.924 1.00 53.09 106 TYR A CA 1
ATOM 826 C C . TYR A 1 106 ? 3.800 7.236 2.396 1.00 53.09 106 TYR A C 1
ATOM 828 O O . TYR A 1 106 ? 4.358 6.551 1.554 1.00 53.09 106 TYR A O 1
ATOM 836 N N . LEU A 1 107 ? 4.044 7.067 3.698 1.00 46.91 107 LEU A N 1
ATOM 837 C CA . LEU A 1 107 ? 4.928 6.009 4.240 1.00 46.91 107 LEU A CA 1
ATOM 838 C C . LEU A 1 107 ? 4.897 5.961 5.776 1.00 46.91 107 LEU A C 1
ATOM 840 O O . LEU A 1 107 ? 5.295 4.968 6.376 1.00 46.91 107 LEU A O 1
ATOM 844 N N . MET A 1 108 ? 4.412 7.030 6.418 1.00 39.75 108 MET A N 1
ATOM 845 C CA . MET A 1 108 ? 4.192 7.068 7.858 1.00 39.75 108 MET A CA 1
ATOM 846 C C . MET A 1 108 ? 2.717 6.826 8.205 1.00 39.75 108 MET A C 1
ATOM 848 O O . MET A 1 108 ? 1.842 7.445 7.588 1.00 39.75 108 MET A O 1
ATOM 852 N N . PRO A 1 109 ? 2.433 5.962 9.194 1.00 47.22 109 PRO A N 1
ATOM 853 C CA . PRO A 1 109 ? 1.106 5.859 9.777 1.00 47.22 109 PRO A CA 1
ATOM 854 C C . PRO A 1 109 ? 0.763 7.179 10.480 1.00 47.22 109 PRO A C 1
ATOM 856 O O . PRO A 1 109 ? 1.442 7.562 11.431 1.00 47.22 109 PRO A O 1
ATOM 859 N N . VAL A 1 110 ? -0.278 7.879 10.022 1.00 42.84 110 VAL A N 1
ATOM 860 C CA . VAL A 1 110 ? -0.859 9.010 10.755 1.00 42.84 110 VAL A CA 1
ATOM 861 C C . VAL A 1 110 ? -2.168 8.518 11.360 1.00 42.84 110 VAL A C 1
ATOM 863 O O . VAL A 1 110 ? -3.154 8.282 10.663 1.00 42.84 110 VAL A O 1
ATOM 866 N N . CYS A 1 111 ? -2.168 8.312 12.674 1.00 48.03 111 CYS A N 1
ATOM 867 C CA . CYS A 1 111 ? -3.399 8.075 13.416 1.00 48.03 111 CYS A CA 1
ATOM 868 C C . CYS A 1 111 ? -4.049 9.437 13.663 1.00 48.03 111 CYS A C 1
ATOM 870 O O . CYS A 1 111 ? -3.498 10.253 14.403 1.00 48.03 111 CYS A O 1
ATOM 872 N N . LEU A 1 112 ? -5.179 9.697 13.005 1.00 44.97 112 LEU A N 1
ATOM 873 C CA . LEU A 1 112 ? -5.974 10.889 13.255 1.00 44.97 112 LEU A CA 1
ATOM 874 C C . LEU A 1 112 ? -7.071 10.500 14.238 1.00 44.97 112 LEU A C 1
ATOM 876 O O . LEU A 1 112 ? -7.960 9.713 13.928 1.00 44.97 112 LEU A O 1
ATOM 880 N N . PHE A 1 113 ? -6.992 11.035 15.443 1.00 49.50 113 PHE A N 1
ATOM 881 C CA . PHE A 1 113 ? -7.997 10.789 16.458 1.00 49.50 113 PHE A CA 1
ATOM 882 C C . PHE A 1 113 ? -8.977 11.958 16.465 1.00 49.50 113 PHE A C 1
ATOM 884 O O . PHE A 1 113 ? -8.558 13.109 16.577 1.00 49.50 113 PHE A O 1
ATOM 891 N N . MET A 1 114 ? -10.269 11.668 16.321 1.00 41.44 114 MET A N 1
ATOM 892 C CA . MET A 1 114 ? -11.313 12.633 16.651 1.00 41.44 114 MET A CA 1
ATOM 893 C C . MET A 1 114 ? -11.715 12.381 18.101 1.00 41.44 114 MET A C 1
ATOM 895 O O . MET A 1 114 ? -12.306 11.346 18.402 1.00 41.44 114 MET A O 1
ATOM 899 N N . PHE A 1 115 ? -11.325 13.296 18.984 1.00 47.19 115 PHE A N 1
ATOM 900 C CA . PHE A 1 115 ? -11.734 13.308 20.385 1.00 47.19 115 PHE A CA 1
ATOM 901 C C . PHE A 1 115 ? -12.803 14.386 20.578 1.00 47.19 115 PHE A C 1
ATOM 903 O O . PHE A 1 115 ? -12.710 15.449 19.963 1.00 47.19 115 PHE A O 1
ATOM 910 N N . ASP A 1 116 ? -13.790 14.110 21.427 1.00 43.09 116 ASP A N 1
ATOM 911 C CA . ASP A 1 116 ? -14.517 15.168 22.130 1.00 43.09 116 ASP A CA 1
ATOM 912 C C . ASP A 1 116 ? -13.539 15.825 23.131 1.00 43.09 116 ASP A C 1
ATOM 914 O O . ASP A 1 116 ? -12.681 15.142 23.690 1.00 43.09 116 ASP A O 1
ATOM 918 N N . ASP A 1 117 ? -13.623 17.149 23.285 1.00 45.56 117 ASP A N 1
ATOM 919 C CA . ASP A 1 117 ? -12.604 18.111 23.770 1.00 45.56 117 ASP A CA 1
ATOM 920 C C . ASP A 1 117 ? -11.848 17.840 25.109 1.00 45.56 117 ASP A C 1
ATOM 922 O O . ASP A 1 117 ? -10.986 18.637 25.472 1.00 45.56 117 ASP A O 1
ATOM 926 N N . ASP A 1 118 ? -12.070 16.742 25.842 1.00 48.06 118 ASP A N 1
ATOM 927 C CA . ASP A 1 118 ? -11.568 16.552 27.223 1.00 48.06 118 ASP A CA 1
ATOM 928 C C . ASP A 1 118 ? -10.443 15.495 27.417 1.00 48.06 118 ASP A C 1
ATOM 930 O O . ASP A 1 118 ? -9.952 15.305 28.533 1.00 48.06 118 ASP A O 1
ATOM 934 N N . ASP A 1 119 ? -9.961 14.814 26.368 1.00 52.06 119 ASP A N 1
ATOM 935 C CA . ASP A 1 119 ? -9.124 13.599 26.512 1.00 52.06 119 ASP A CA 1
ATOM 936 C C . ASP A 1 119 ? -7.617 13.751 26.180 1.00 52.06 119 ASP A C 1
ATOM 938 O O . ASP A 1 119 ? -7.039 13.011 25.376 1.00 52.06 119 ASP A O 1
ATOM 942 N N . GLU A 1 120 ? -6.907 14.651 26.874 1.00 46.78 120 GLU A N 1
ATOM 943 C CA . GLU A 1 120 ? -5.433 14.779 26.769 1.00 46.78 120 GLU A CA 1
ATOM 944 C C . GLU A 1 120 ? -4.673 13.518 27.260 1.00 46.78 120 GLU A C 1
ATOM 946 O O . GLU A 1 120 ? -3.558 13.215 26.822 1.00 46.78 120 GLU A O 1
ATOM 951 N N . CYS A 1 121 ? -5.278 12.746 28.171 1.00 44.19 121 CYS A N 1
ATOM 952 C CA . CYS A 1 121 ? -4.637 11.615 28.854 1.00 44.19 121 CYS A CA 1
ATOM 953 C C . CYS A 1 121 ? -4.453 10.384 27.938 1.00 44.19 121 CYS A C 1
ATOM 955 O O . CYS A 1 121 ? -3.405 9.729 27.956 1.00 44.19 121 CYS A O 1
ATOM 957 N N . LEU A 1 122 ? -5.436 10.107 27.073 1.00 48.78 122 LEU A N 1
ATOM 958 C CA . LEU A 1 122 ? -5.408 8.997 26.108 1.00 48.78 122 LEU A CA 1
ATOM 959 C C . LEU A 1 122 ? -4.410 9.244 24.970 1.00 48.78 122 LEU A C 1
ATOM 961 O O . LEU A 1 122 ? -3.736 8.313 24.521 1.00 48.78 122 LEU A O 1
ATOM 965 N N . ILE A 1 123 ? -4.240 10.505 24.561 1.00 51.09 123 ILE A N 1
ATOM 966 C CA . ILE A 1 123 ? -3.222 10.914 23.584 1.00 51.09 123 ILE A CA 1
ATOM 967 C C . ILE A 1 123 ? -1.822 10.546 24.091 1.00 51.09 123 ILE A C 1
ATOM 969 O O . ILE A 1 123 ? -1.017 9.993 23.340 1.00 51.09 123 ILE A O 1
ATOM 973 N N . GLN A 1 124 ? -1.526 10.785 25.373 1.00 47.81 124 GLN A N 1
ATOM 974 C CA . GLN A 1 124 ? -0.219 10.449 25.943 1.00 47.81 124 GLN A CA 1
ATOM 975 C C . GLN A 1 124 ? 0.031 8.938 26.053 1.00 47.81 124 GLN A C 1
ATOM 977 O O . GLN A 1 124 ? 1.151 8.499 25.790 1.00 47.81 124 GLN A O 1
ATOM 982 N N . GLU A 1 125 ? -0.972 8.135 26.416 1.00 51.84 125 GLU A N 1
ATOM 983 C CA . GLU A 1 125 ? -0.889 6.662 26.429 1.00 51.84 125 GLU A CA 1
ATOM 984 C C . GLU A 1 125 ? -0.626 6.096 25.027 1.00 51.84 125 GLU A C 1
ATOM 986 O O . GLU A 1 125 ? 0.237 5.235 24.844 1.00 51.84 125 GLU A O 1
ATOM 991 N N . LEU A 1 126 ? -1.284 6.647 24.007 1.00 53.38 126 LEU A N 1
ATOM 992 C CA . LEU A 1 126 ? -1.104 6.221 22.622 1.00 53.38 126 LEU A CA 1
ATOM 993 C C . LEU A 1 126 ? 0.239 6.662 22.045 1.00 53.38 126 LEU A C 1
ATOM 995 O O . LEU A 1 126 ? 0.926 5.859 21.415 1.00 53.38 126 LEU A O 1
ATOM 999 N N . ILE A 1 127 ? 0.684 7.889 22.332 1.00 55.25 127 ILE A N 1
ATOM 1000 C CA . ILE A 1 127 ? 2.043 8.337 22.002 1.00 55.25 127 ILE A CA 1
ATOM 1001 C C . ILE A 1 127 ? 3.079 7.450 22.700 1.00 55.25 127 ILE A C 1
ATOM 1003 O O . ILE A 1 127 ? 4.080 7.099 22.079 1.00 55.25 127 ILE A O 1
ATOM 1007 N N . LYS A 1 128 ? 2.858 7.048 23.959 1.00 53.34 128 LYS A N 1
ATOM 1008 C CA . LYS A 1 128 ? 3.734 6.099 24.667 1.00 53.34 128 LYS A CA 1
ATOM 1009 C C . LYS A 1 128 ? 3.724 4.719 24.013 1.00 53.34 128 LYS A C 1
ATOM 1011 O O . LYS A 1 128 ? 4.793 4.132 23.881 1.00 53.34 128 LYS A O 1
ATOM 1016 N N . PHE A 1 129 ? 2.570 4.221 23.569 1.00 55.50 129 PHE A N 1
ATOM 1017 C CA . PHE A 1 129 ? 2.458 2.952 22.848 1.00 55.50 129 PHE A CA 1
ATOM 1018 C C . PHE A 1 129 ? 3.218 2.991 21.513 1.00 55.50 129 PHE A C 1
ATOM 1020 O O . PHE A 1 129 ? 3.998 2.085 21.229 1.00 55.50 129 PHE A O 1
ATOM 1027 N N . PHE A 1 130 ? 3.083 4.072 20.735 1.00 52.47 130 PHE A N 1
ATOM 1028 C CA . PHE A 1 130 ? 3.813 4.255 19.474 1.00 52.47 130 PHE A CA 1
ATOM 1029 C C . PHE A 1 130 ? 5.306 4.570 19.659 1.00 52.47 130 PHE A C 1
ATOM 1031 O O . PHE A 1 130 ? 6.109 4.199 18.807 1.00 52.47 130 PHE A O 1
ATOM 1038 N N . LYS A 1 131 ? 5.703 5.218 20.765 1.00 48.75 131 LYS A N 1
ATOM 1039 C CA . LYS A 1 131 ? 7.114 5.456 21.127 1.00 48.75 131 LYS A CA 1
ATOM 1040 C C . LYS A 1 131 ? 7.789 4.248 21.773 1.00 48.75 131 LYS A C 1
ATOM 1042 O O . LYS A 1 131 ? 9.004 4.284 21.968 1.00 48.75 131 LYS A O 1
ATOM 1047 N N . LYS A 1 132 ? 7.045 3.199 22.136 1.00 41.03 132 LYS A N 1
ATOM 1048 C CA . LYS A 1 132 ? 7.636 2.012 22.751 1.00 41.03 132 LYS A CA 1
ATOM 1049 C C . LYS A 1 132 ? 8.422 1.250 21.675 1.00 41.03 132 LYS A C 1
ATOM 1051 O O . LYS A 1 132 ? 7.825 0.855 20.672 1.00 41.03 132 LYS A O 1
ATOM 1056 N N . PRO A 1 133 ? 9.741 1.052 21.840 1.00 33.59 133 PRO A N 1
ATOM 1057 C CA . PRO A 1 133 ? 10.529 0.312 20.868 1.00 33.59 133 PRO A CA 1
ATOM 1058 C C . PRO A 1 133 ? 10.010 -1.127 20.842 1.00 33.59 133 PRO A C 1
ATOM 1060 O O . PRO A 1 133 ? 10.008 -1.809 21.868 1.00 33.59 133 PRO A O 1
ATOM 1063 N N . ARG A 1 134 ? 9.513 -1.570 19.683 1.00 45.25 134 ARG A N 1
ATOM 1064 C CA . ARG A 1 134 ? 9.253 -2.991 19.452 1.00 45.25 134 ARG A CA 1
ATOM 1065 C C . ARG A 1 134 ? 10.617 -3.659 19.287 1.00 45.25 134 ARG A C 1
ATOM 1067 O O . ARG A 1 134 ? 11.288 -3.403 18.291 1.00 45.25 134 ARG A O 1
ATOM 1074 N N . ILE A 1 135 ? 11.032 -4.392 20.320 1.00 35.50 135 ILE A N 1
ATOM 1075 C CA . ILE A 1 135 ? 12.148 -5.349 20.276 1.00 35.50 135 ILE A CA 1
ATOM 1076 C C . ILE A 1 135 ? 11.737 -6.508 19.371 1.00 35.50 135 ILE A C 1
ATOM 1078 O O . ILE A 1 135 ? 10.559 -6.922 19.485 1.00 35.50 135 ILE A O 1
#

Foldseek 3Di:
DDFDDDDDDDDDDDPVVCVQDPPVPDDADDDDTPDDPVRRVVVRCVVVVVVVVVQVVLQVVLVVVQVVVCVQFNDWPDADPPRRQWTWGWHDDDPDIFIWIWGDRDRDIDTDGDDDDPPPPVVVVVVCVVPDDDD

Secondary structure (DSSP, 8-state):
-PPPPPP-------HHHHTTS-STT--PPPPPTT--HHHHHHHHHHHHHHHHHHHHHHHHHHHHHHHHHHHHH-S-SEE-TTT--EEEEEEEETTEEEEEEEEESSSSEEEEEE--TT-HHHHHHHHHHHHS---

Organism: Cajanus cajan (NCBI:txid3821)

Solvent-accessible surface area (backbone atoms only — not comparable to full-atom values): 8518 Å² total; per-residue (Å²): 131,82,78,84,72,77,80,90,80,77,85,83,71,56,71,72,54,42,78,75,46,66,70,84,76,61,82,70,83,81,81,59,92,90,65,51,68,84,68,47,49,62,58,50,51,52,55,53,49,50,52,51,52,53,56,54,53,50,30,55,55,37,42,54,49,57,58,59,45,27,75,88,35,41,73,64,78,43,64,43,90,85,62,39,39,37,37,31,29,61,38,73,61,93,94,47,75,42,56,43,37,37,43,49,84,86,86,59,85,44,74,52,72,67,72,74,98,79,59,70,68,60,54,52,54,50,51,49,59,73,65,49,82,84,126

pLDDT: mean 71.62, std 14.99, range [33.59, 89.75]

InterPro domains:
  IPR010358 BRCA1-A complex subunit BRE [PF06113] (10-100)
  IPR010358 BRCA1-A complex subunit BRE [PTHR15189] (2-100)

Radius of gyration: 21.74 Å; Cα contacts (8 Å, |Δi|>4): 103; chains: 1; bounding box: 41×24×69 Å

Nearest PDB structures (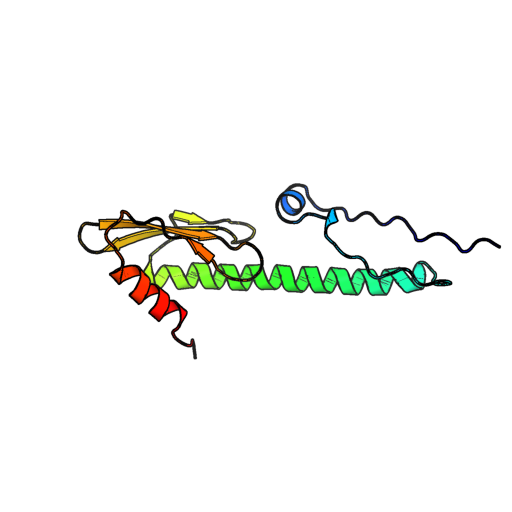foldseek):
  6gvw-assembly1_H  TM=6.043E-01  e=4.321E-04  Mus musculus
  8pxf-assembly1_A  TM=2.943E-01  e=1.805E+00  Helicobacter hepaticus ATCC 51449
  4ohl-assembly2_B  TM=4.288E-01  e=9.563E+00  Homo sapiens
  7xre-assembly1_E  TM=4.371E-01  e=7.945E+00  human intestinal bacterium PUE

Mean predicted aligned error: 11.93 Å